Protein AF-A0A328SH81-F1 (afdb_monomer_lite)

Sequence (117 aa):
MVDYDKILNQLEDNKRLREKVVKDGVDKLNRKLRSDMYTVDNIVANSGLGYKYHDLIDHKDKMNSDLKRNVNKSFHQVDVELYKLNNKLENESRMINYRYENKKENLLNQIKYKCQQ

pLDDT: mean 86.11, std 10.29, range [50.25, 97.56]

Structure (mmCIF, N/CA/C/O backbone):
data_AF-A0A328SH81-F1
#
_entry.id   AF-A0A328SH81-F1
#
loop_
_atom_site.group_PDB
_atom_site.id
_atom_site.type_symbol
_atom_site.label_atom_id
_atom_site.label_alt_id
_atom_site.label_comp_id
_atom_site.label_asym_id
_atom_site.label_entity_id
_atom_site.label_seq_id
_atom_site.pdbx_PDB_ins_code
_atom_site.Cartn_x
_atom_site.Cartn_y
_atom_site.Cartn_z
_atom_site.occupancy
_atom_site.B_iso_or_equiv
_atom_site.auth_seq_id
_atom_site.auth_comp_id
_atom_site.auth_asym_id
_atom_site.auth_atom_id
_atom_site.pdbx_PDB_model_num
ATOM 1 N N . MET A 1 1 ? 51.365 14.162 -81.202 1.00 56.41 1 MET A N 1
ATOM 2 C CA . MET A 1 1 ? 52.274 13.587 -80.192 1.00 56.41 1 MET A CA 1
ATOM 3 C C . MET A 1 1 ? 51.501 13.570 -78.886 1.00 56.41 1 MET A C 1
ATOM 5 O O . MET A 1 1 ? 50.979 14.614 -78.518 1.00 56.41 1 MET A O 1
ATOM 9 N N . VAL A 1 2 ? 51.282 12.399 -78.288 1.00 59.91 2 VAL A N 1
ATOM 10 C CA . VAL A 1 2 ? 50.589 12.309 -76.994 1.00 59.91 2 VAL A CA 1
ATOM 11 C C . VAL A 1 2 ? 51.544 12.840 -75.931 1.00 59.91 2 VAL A C 1
ATOM 13 O O . VAL A 1 2 ? 52.698 12.425 -75.891 1.00 59.91 2 VAL A O 1
ATOM 16 N N . ASP A 1 3 ? 51.079 13.790 -75.126 1.00 77.12 3 ASP A N 1
ATOM 17 C CA . ASP A 1 3 ? 51.856 14.373 -74.036 1.00 77.12 3 ASP A CA 1
ATOM 18 C C . ASP A 1 3 ? 51.797 13.430 -72.826 1.00 77.12 3 ASP A C 1
ATOM 20 O O . ASP A 1 3 ? 50.893 13.493 -71.986 1.00 77.12 3 ASP A O 1
ATOM 24 N N . TYR A 1 4 ? 52.714 12.463 -72.826 1.00 78.06 4 TYR A N 1
ATOM 25 C CA . TYR A 1 4 ? 52.793 11.405 -71.822 1.00 78.06 4 TYR A CA 1
ATOM 26 C C . TYR A 1 4 ? 53.039 11.955 -70.412 1.00 78.06 4 TYR A C 1
ATOM 28 O O . TYR A 1 4 ? 52.498 11.400 -69.457 1.00 78.06 4 TYR A O 1
ATOM 36 N N . ASP A 1 5 ? 53.754 13.074 -70.281 1.00 79.06 5 ASP A N 1
ATOM 37 C CA . ASP A 1 5 ? 54.028 13.709 -68.988 1.00 79.06 5 ASP A CA 1
ATOM 38 C C . ASP A 1 5 ? 52.751 14.288 -68.373 1.00 79.06 5 ASP A C 1
ATOM 40 O O . ASP A 1 5 ? 52.503 14.167 -67.170 1.00 79.06 5 ASP A O 1
ATOM 44 N N . LYS A 1 6 ? 51.868 14.852 -69.202 1.00 82.19 6 LYS A N 1
ATOM 45 C CA . LYS A 1 6 ? 50.556 15.329 -68.751 1.00 82.19 6 LYS A CA 1
ATOM 46 C C . LYS A 1 6 ? 49.656 14.188 -68.275 1.00 82.19 6 LYS A C 1
ATOM 48 O O . LYS A 1 6 ? 48.964 14.340 -67.269 1.00 82.19 6 LYS A O 1
ATOM 53 N N . ILE A 1 7 ? 49.674 13.049 -68.969 1.00 81.62 7 ILE A N 1
ATOM 54 C CA . ILE A 1 7 ? 48.901 11.857 -68.584 1.00 81.62 7 ILE A CA 1
ATOM 55 C C . ILE A 1 7 ? 49.442 11.259 -67.280 1.00 81.62 7 ILE A C 1
ATOM 57 O O . ILE A 1 7 ? 48.658 10.886 -66.406 1.00 81.62 7 ILE A O 1
ATOM 61 N N . LEU A 1 8 ? 50.766 11.203 -67.125 1.00 84.19 8 LEU A N 1
ATOM 62 C CA . LEU A 1 8 ? 51.412 10.678 -65.925 1.00 84.19 8 LEU A CA 1
ATOM 63 C C . LEU A 1 8 ? 51.083 11.532 -64.691 1.00 84.19 8 LEU A C 1
ATOM 65 O O . LEU A 1 8 ? 50.636 10.995 -63.678 1.00 84.19 8 LEU A O 1
ATOM 69 N N . ASN A 1 9 ? 51.185 12.858 -64.811 1.00 84.25 9 ASN A N 1
ATOM 70 C CA . ASN A 1 9 ? 50.824 13.787 -63.736 1.00 84.25 9 ASN A CA 1
ATOM 71 C C . ASN A 1 9 ? 49.341 13.666 -63.340 1.00 84.25 9 ASN A C 1
ATOM 73 O O . ASN A 1 9 ? 49.012 13.617 -62.157 1.00 84.25 9 ASN A O 1
ATOM 77 N N . GLN A 1 10 ? 48.436 13.520 -64.314 1.00 84.94 10 GLN A N 1
ATOM 78 C CA . GLN A 1 10 ? 47.012 13.299 -64.037 1.00 84.94 10 GLN A CA 1
ATOM 79 C C . GLN A 1 10 ? 46.740 11.976 -63.307 1.00 84.94 10 GLN A C 1
ATOM 81 O O . GLN A 1 10 ? 45.845 11.908 -62.462 1.00 84.94 10 GLN A O 1
ATOM 86 N N . LEU A 1 11 ? 47.479 10.912 -63.625 1.00 85.50 11 LEU A N 1
ATOM 87 C CA . LEU A 1 11 ? 47.367 9.624 -62.939 1.00 85.50 11 LEU A CA 1
ATOM 88 C C . LEU A 1 11 ? 47.861 9.706 -61.490 1.00 85.50 11 LEU A C 1
ATOM 90 O O . LEU A 1 11 ? 47.202 9.171 -60.593 1.00 85.50 11 LEU A O 1
ATOM 94 N N . GLU A 1 12 ? 48.974 10.397 -61.244 1.00 88.38 12 GLU A N 1
ATOM 95 C CA . GLU A 1 12 ? 49.500 10.602 -59.890 1.00 88.38 12 GLU A CA 1
ATOM 96 C C . GLU A 1 12 ? 48.569 11.455 -59.027 1.00 88.38 12 GLU A C 1
ATOM 98 O O . GLU A 1 12 ? 48.276 11.085 -57.885 1.00 88.38 12 GLU A O 1
ATOM 103 N N . ASP A 1 13 ? 48.040 12.546 -59.579 1.00 89.38 13 ASP A N 1
ATOM 104 C CA . ASP A 1 13 ? 47.102 13.413 -58.872 1.00 89.38 13 ASP A CA 1
ATOM 105 C C . ASP A 1 13 ? 45.805 12.676 -58.537 1.00 89.38 13 ASP A C 1
ATOM 107 O O . ASP A 1 13 ? 45.341 12.734 -57.397 1.00 89.38 13 ASP A O 1
ATOM 111 N N . ASN A 1 14 ? 45.261 11.895 -59.476 1.00 88.19 14 ASN A N 1
ATOM 112 C CA . ASN A 1 14 ? 44.083 11.064 -59.223 1.00 88.19 14 ASN A CA 1
ATOM 113 C C . ASN A 1 14 ? 44.336 10.012 -58.138 1.00 88.19 14 ASN A C 1
ATOM 115 O O . ASN A 1 14 ? 43.466 9.768 -57.295 1.00 88.19 14 ASN A O 1
ATOM 119 N N . LYS A 1 15 ? 45.526 9.402 -58.118 1.00 91.00 15 LYS A N 1
ATOM 120 C CA . LYS A 1 15 ? 45.907 8.442 -57.078 1.00 91.00 15 LYS A CA 1
ATOM 121 C C . LYS A 1 15 ? 45.955 9.111 -55.703 1.00 91.00 15 LYS A C 1
ATOM 123 O O . LYS A 1 15 ? 45.337 8.604 -54.767 1.00 91.00 15 LYS A O 1
ATOM 128 N N . ARG A 1 16 ? 46.595 10.280 -55.598 1.00 90.50 16 ARG A N 1
ATOM 129 C CA . ARG A 1 16 ? 46.657 11.072 -54.356 1.00 90.50 16 ARG A CA 1
ATOM 130 C C . ARG A 1 16 ? 45.274 11.515 -53.886 1.00 90.50 16 ARG A C 1
ATOM 132 O O . ARG A 1 16 ? 44.973 11.432 -52.695 1.00 90.50 16 ARG A O 1
ATOM 139 N N . LEU A 1 17 ? 44.412 11.949 -54.807 1.00 90.25 17 LEU A N 1
ATOM 140 C CA . LEU A 1 17 ? 43.040 12.353 -54.492 1.00 90.25 17 LEU A CA 1
ATOM 141 C C . LEU A 1 17 ? 42.242 11.174 -53.930 1.00 90.25 17 LEU A C 1
ATOM 143 O O . LEU A 1 17 ? 41.567 11.308 -52.910 1.00 90.25 17 LEU A O 1
ATOM 147 N N . ARG A 1 18 ? 42.371 9.999 -54.554 1.00 88.38 18 ARG A N 1
ATOM 148 C CA . ARG A 1 18 ? 41.707 8.773 -54.108 1.00 88.38 18 ARG A CA 1
ATOM 149 C C . ARG A 1 18 ? 42.190 8.336 -52.727 1.00 88.38 18 ARG A C 1
ATOM 151 O O . ARG A 1 18 ? 41.363 8.025 -51.876 1.00 88.38 18 ARG A O 1
ATOM 158 N N . GLU A 1 19 ? 43.498 8.352 -52.483 1.00 91.56 19 GLU A N 1
ATOM 159 C CA . GLU A 1 19 ? 44.077 8.025 -51.173 1.00 91.56 19 GLU A CA 1
ATOM 160 C C . GLU A 1 19 ? 43.585 8.980 -50.079 1.00 91.56 19 GLU A C 1
ATOM 162 O O . GLU A 1 19 ? 43.206 8.533 -48.995 1.00 91.56 19 GLU A O 1
ATOM 167 N N . LYS A 1 20 ? 43.504 10.283 -50.375 1.00 92.75 20 LYS A N 1
ATOM 168 C CA . LYS A 1 20 ? 42.981 11.286 -49.441 1.00 92.75 20 LYS A CA 1
ATOM 169 C C . LYS A 1 20 ? 41.506 11.050 -49.111 1.00 92.75 20 LYS A C 1
ATOM 171 O O . LYS A 1 20 ? 41.141 11.044 -47.940 1.00 92.75 20 LYS A O 1
ATOM 176 N N . VAL A 1 21 ? 40.675 10.784 -50.120 1.00 93.00 21 VAL A N 1
ATOM 177 C CA . VAL A 1 21 ? 39.243 10.492 -49.931 1.00 93.00 21 VAL A CA 1
ATOM 178 C C . VAL A 1 21 ? 39.036 9.222 -49.104 1.00 93.00 21 VAL A C 1
ATOM 180 O O . VAL A 1 21 ? 38.182 9.199 -48.217 1.00 93.00 21 VAL A O 1
ATOM 183 N N . VAL A 1 22 ? 39.829 8.175 -49.352 1.00 90.44 22 VAL A N 1
ATOM 184 C CA . VAL A 1 22 ? 39.771 6.933 -48.567 1.00 90.44 22 VAL A CA 1
ATOM 185 C C . VAL A 1 22 ? 40.166 7.196 -47.116 1.00 90.44 22 VAL A C 1
ATOM 187 O O . VAL A 1 22 ? 39.447 6.776 -46.211 1.00 90.44 22 VAL A O 1
ATOM 190 N N . LYS A 1 23 ? 41.257 7.930 -46.882 1.00 92.56 23 LYS A N 1
ATOM 191 C CA . LYS A 1 23 ? 41.720 8.270 -45.533 1.00 92.56 23 LYS A CA 1
ATOM 192 C C . LYS A 1 23 ? 40.677 9.077 -44.758 1.00 92.56 23 LYS A C 1
ATOM 194 O O . LYS A 1 23 ? 40.325 8.700 -43.643 1.00 92.56 23 LYS A O 1
ATOM 199 N N . ASP A 1 24 ? 40.103 10.105 -45.380 1.00 93.31 24 ASP A N 1
ATOM 200 C CA . ASP A 1 24 ? 39.044 10.917 -44.774 1.00 93.31 24 ASP A CA 1
ATOM 201 C C . ASP A 1 24 ? 37.782 10.085 -44.477 1.00 93.31 24 ASP A C 1
ATOM 203 O O . ASP A 1 24 ? 37.104 10.301 -43.467 1.00 93.31 24 ASP A O 1
ATOM 207 N N . GLY A 1 25 ? 37.461 9.115 -45.339 1.00 88.19 25 GLY A N 1
ATOM 208 C CA . GLY A 1 25 ? 36.368 8.166 -45.130 1.00 88.19 25 GLY A CA 1
ATOM 209 C C . GLY A 1 25 ? 36.601 7.252 -43.926 1.00 88.19 25 GLY A C 1
ATOM 210 O O . GLY A 1 25 ? 35.712 7.108 -43.082 1.00 88.19 25 GLY A O 1
ATOM 211 N N . VAL A 1 26 ? 37.805 6.685 -43.811 1.00 86.31 26 VAL A N 1
ATOM 212 C CA . VAL A 1 26 ? 38.211 5.820 -42.691 1.00 86.31 26 VAL A CA 1
ATOM 213 C C . VAL A 1 26 ? 38.219 6.596 -41.374 1.00 86.31 26 VAL A C 1
ATOM 215 O O . VAL A 1 26 ? 37.670 6.124 -40.379 1.00 86.31 26 VAL A O 1
ATOM 218 N N . ASP A 1 27 ? 38.749 7.818 -41.364 1.00 85.44 27 ASP A N 1
ATOM 219 C CA . ASP A 1 27 ? 38.799 8.650 -40.159 1.00 85.44 27 ASP A CA 1
ATOM 220 C C . ASP A 1 27 ? 37.399 9.064 -39.687 1.00 85.44 27 ASP A C 1
ATOM 222 O O . ASP A 1 27 ? 37.114 9.055 -38.485 1.00 85.44 27 ASP A O 1
ATOM 226 N N . LYS A 1 28 ? 36.479 9.365 -40.613 1.00 84.56 28 LYS A N 1
ATOM 227 C CA . LYS A 1 28 ? 35.070 9.629 -40.280 1.00 84.56 28 LYS A CA 1
ATOM 228 C C . LYS A 1 28 ? 34.374 8.399 -39.699 1.00 84.56 28 LYS A C 1
ATOM 230 O O . LYS A 1 28 ? 33.621 8.539 -38.735 1.00 84.56 28 LYS A O 1
ATOM 235 N N . LEU A 1 29 ? 34.621 7.213 -40.255 1.00 80.12 29 LEU A N 1
ATOM 236 C CA . LEU A 1 29 ? 34.090 5.950 -39.733 1.00 80.12 29 LEU A CA 1
ATOM 237 C C . LEU A 1 29 ? 34.616 5.661 -38.326 1.00 80.12 29 LEU A C 1
ATOM 239 O O . LEU A 1 29 ? 33.826 5.402 -37.423 1.00 80.12 29 LEU A O 1
ATOM 243 N N . ASN A 1 30 ? 35.922 5.806 -38.112 1.00 79.00 30 ASN A N 1
ATOM 244 C CA . ASN A 1 30 ? 36.545 5.599 -36.807 1.00 79.00 30 ASN A CA 1
ATOM 245 C C . ASN A 1 30 ? 36.023 6.577 -35.749 1.00 79.00 30 ASN A C 1
ATOM 247 O O . ASN A 1 30 ? 35.776 6.175 -34.614 1.00 79.00 30 ASN A O 1
ATOM 251 N N . ARG A 1 31 ? 35.799 7.848 -36.106 1.00 79.81 31 ARG A N 1
ATOM 252 C CA . ARG A 1 31 ? 35.182 8.825 -35.193 1.00 79.81 31 ARG A CA 1
ATOM 253 C C . ARG A 1 31 ? 33.740 8.466 -34.845 1.00 79.81 31 ARG A C 1
ATOM 255 O O . ARG A 1 31 ? 33.354 8.628 -33.695 1.00 79.81 31 ARG A O 1
ATOM 262 N N . LYS A 1 32 ? 32.958 7.957 -35.804 1.00 74.62 32 LYS A N 1
ATOM 263 C CA . LYS A 1 32 ? 31.591 7.478 -35.540 1.00 74.62 32 LYS A CA 1
ATOM 264 C C . LYS A 1 32 ? 31.587 6.247 -34.637 1.00 74.62 32 LYS A C 1
ATOM 266 O O . LYS A 1 32 ? 30.830 6.228 -33.679 1.00 74.62 32 LYS A O 1
ATOM 271 N N . LEU A 1 33 ? 32.457 5.272 -34.887 1.00 71.38 33 LEU A N 1
ATOM 272 C CA . LEU A 1 33 ? 32.572 4.063 -34.061 1.00 71.38 33 LEU A CA 1
ATOM 273 C C . LEU A 1 33 ? 33.040 4.361 -32.631 1.00 71.38 33 LEU A C 1
ATOM 275 O O . LEU A 1 33 ? 32.626 3.682 -31.702 1.00 71.38 33 LEU A O 1
ATOM 279 N N . ARG A 1 34 ? 33.877 5.389 -32.451 1.00 74.88 34 ARG A N 1
ATOM 280 C CA . ARG A 1 34 ? 34.293 5.886 -31.130 1.00 74.88 34 ARG A CA 1
ATOM 281 C C . ARG A 1 34 ? 33.271 6.805 -30.465 1.00 74.88 34 ARG A C 1
ATOM 283 O O . 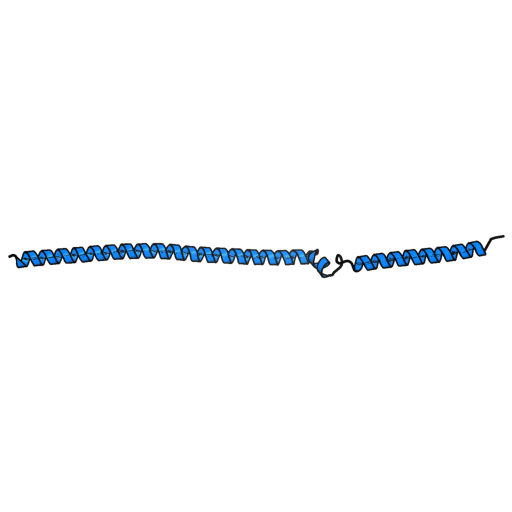ARG A 1 34 ? 33.506 7.216 -29.336 1.00 74.88 34 ARG A O 1
ATOM 290 N N . SER A 1 35 ? 32.196 7.180 -31.155 1.00 72.69 35 SER A N 1
ATOM 291 C CA . SER A 1 35 ? 31.139 7.966 -30.525 1.00 72.69 35 SER A CA 1
ATOM 292 C C . SER A 1 35 ? 30.354 7.082 -29.564 1.00 72.69 35 SER A C 1
ATOM 294 O O . SER A 1 35 ? 30.085 5.918 -29.871 1.00 72.69 35 SER A O 1
ATOM 296 N N . ASP A 1 36 ? 29.952 7.656 -28.431 1.00 61.72 36 ASP A N 1
ATOM 297 C CA . ASP A 1 36 ? 29.251 6.945 -27.358 1.00 61.72 36 ASP A CA 1
ATOM 298 C C . ASP A 1 36 ? 27.999 6.206 -27.845 1.00 61.72 36 ASP A C 1
ATOM 300 O O . ASP A 1 36 ? 27.579 5.231 -27.242 1.00 61.72 36 ASP A O 1
ATOM 304 N N . MET A 1 37 ? 27.424 6.603 -28.981 1.00 65.75 37 MET A N 1
ATOM 305 C CA . MET A 1 37 ? 26.268 5.954 -29.602 1.00 65.75 37 MET A CA 1
ATOM 306 C C . MET A 1 37 ? 26.482 4.462 -29.935 1.00 65.75 37 MET A C 1
ATOM 308 O O . MET A 1 3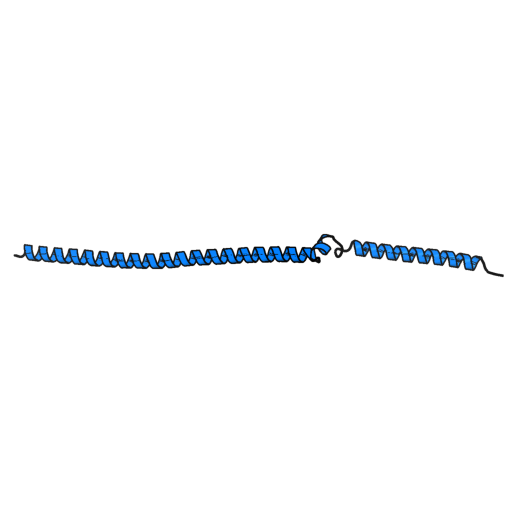7 ? 25.511 3.712 -29.970 1.00 65.75 37 MET A O 1
ATOM 312 N N . TYR A 1 38 ? 27.724 4.027 -30.178 1.00 65.69 38 TYR A N 1
ATOM 313 C CA . TYR A 1 38 ? 28.056 2.635 -30.527 1.00 65.69 38 TYR A CA 1
ATOM 314 C C . TYR A 1 38 ? 28.750 1.877 -29.391 1.00 65.69 38 TYR A C 1
ATOM 316 O O . TYR A 1 38 ? 29.284 0.788 -29.614 1.00 65.69 38 TYR A O 1
ATOM 324 N N . THR A 1 39 ? 28.767 2.427 -28.176 1.00 74.12 39 THR A N 1
ATOM 325 C CA . THR A 1 39 ? 29.253 1.673 -27.019 1.00 74.12 39 THR A CA 1
ATOM 326 C C . THR A 1 39 ? 28.307 0.515 -26.731 1.00 74.12 39 THR A C 1
ATOM 328 O O . THR A 1 39 ? 27.096 0.601 -26.946 1.00 74.12 39 THR A O 1
ATOM 331 N N . VAL A 1 40 ? 28.869 -0.593 -26.248 1.00 68.38 40 VAL A N 1
ATOM 332 C CA . VAL A 1 40 ? 28.100 -1.800 -25.917 1.00 68.38 40 VAL A CA 1
ATOM 333 C C . VAL A 1 40 ? 26.974 -1.466 -24.937 1.00 68.38 40 VAL A C 1
ATOM 335 O O . VAL A 1 40 ? 25.852 -1.916 -25.141 1.00 68.38 40 VAL A O 1
ATOM 338 N N . ASP A 1 41 ? 27.236 -0.603 -23.955 1.00 67.94 41 ASP A N 1
ATOM 339 C CA . ASP A 1 41 ? 26.242 -0.177 -22.967 1.00 67.94 41 ASP A CA 1
ATOM 340 C C . ASP A 1 41 ? 25.061 0.568 -23.605 1.00 67.94 41 ASP A C 1
ATOM 342 O O . ASP A 1 41 ? 23.909 0.252 -23.311 1.00 67.94 41 ASP A O 1
ATOM 346 N N . ASN A 1 42 ? 25.311 1.491 -24.543 1.00 70.50 42 ASN A N 1
ATOM 347 C CA . ASN A 1 42 ? 24.237 2.200 -25.247 1.00 70.50 42 ASN A CA 1
ATOM 348 C C . ASN A 1 42 ? 23.484 1.301 -26.229 1.00 70.50 42 ASN A C 1
ATOM 350 O O . ASN A 1 42 ? 22.275 1.458 -26.405 1.00 70.50 42 ASN A O 1
ATOM 354 N N . ILE A 1 43 ? 24.161 0.341 -26.859 1.00 73.00 43 ILE A N 1
ATOM 355 C CA . ILE A 1 43 ? 23.503 -0.652 -27.712 1.00 73.00 43 ILE A CA 1
ATOM 356 C C . ILE A 1 43 ? 22.591 -1.541 -26.864 1.00 73.00 43 ILE A C 1
ATOM 358 O O . ILE A 1 43 ? 21.451 -1.779 -27.250 1.00 73.00 43 ILE A O 1
ATOM 362 N N . VAL A 1 44 ? 23.054 -1.995 -25.697 1.00 73.88 44 VAL A N 1
ATOM 363 C CA . VAL A 1 44 ? 22.264 -2.822 -24.777 1.00 73.88 44 VAL A CA 1
ATOM 364 C C . VAL A 1 44 ? 21.084 -2.032 -24.217 1.00 73.88 44 VAL A C 1
ATOM 366 O O . VAL A 1 44 ? 19.963 -2.540 -24.273 1.00 73.88 44 VAL A O 1
ATOM 369 N N . ALA A 1 45 ? 21.293 -0.788 -23.780 1.00 72.31 45 ALA A N 1
ATOM 370 C CA . ALA A 1 45 ? 20.234 0.089 -23.281 1.00 72.31 45 ALA A CA 1
ATOM 371 C C . ALA A 1 45 ? 19.135 0.342 -24.328 1.00 72.31 45 ALA A C 1
ATOM 373 O O . ALA A 1 45 ? 17.954 0.298 -23.998 1.00 72.31 45 ALA A O 1
ATOM 374 N N . ASN A 1 46 ? 19.510 0.528 -25.599 1.00 74.00 46 ASN A N 1
ATOM 375 C CA . ASN A 1 46 ? 18.568 0.748 -26.704 1.00 74.00 46 ASN A CA 1
ATOM 376 C C . ASN A 1 46 ? 18.071 -0.550 -27.370 1.00 74.00 46 ASN A C 1
ATOM 378 O O . ASN A 1 46 ? 17.326 -0.506 -28.350 1.00 74.00 46 ASN A O 1
ATOM 382 N N . SER A 1 47 ? 18.491 -1.718 -26.879 1.00 79.06 47 SER A N 1
ATOM 383 C CA . SER A 1 47 ? 18.058 -3.013 -27.406 1.00 79.06 47 SER A CA 1
ATOM 384 C C . SER A 1 47 ? 16.806 -3.526 -26.696 1.00 79.06 47 SER A C 1
ATOM 386 O O . SER A 1 47 ? 16.482 -3.126 -25.579 1.00 79.06 47 SER A O 1
ATOM 388 N N . GLY A 1 48 ? 16.150 -4.528 -27.290 1.00 77.81 48 GLY A N 1
ATOM 389 C CA . GLY A 1 48 ? 15.059 -5.263 -26.638 1.00 77.81 48 GLY A CA 1
ATOM 390 C C . GLY A 1 48 ? 15.437 -5.898 -25.288 1.00 77.81 48 GLY A C 1
ATOM 391 O O . GLY A 1 48 ? 14.552 -6.163 -24.479 1.00 77.81 48 GLY A O 1
ATOM 392 N N . LEU A 1 49 ? 16.730 -6.130 -25.022 1.00 78.62 49 LEU A N 1
ATOM 393 C CA . LEU A 1 49 ? 17.224 -6.592 -23.719 1.00 78.62 49 LEU A CA 1
ATOM 394 C C . LEU A 1 49 ? 17.231 -5.468 -22.677 1.00 78.62 49 LEU A C 1
ATOM 396 O O . LEU A 1 49 ? 16.834 -5.717 -21.542 1.00 78.62 49 LEU A O 1
ATOM 400 N N . GLY A 1 50 ? 17.620 -4.251 -23.066 1.00 77.75 50 GLY A N 1
ATOM 401 C CA . GLY A 1 50 ? 17.5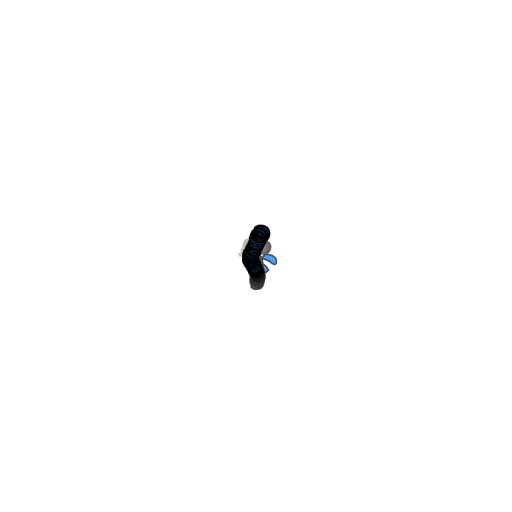68 -3.066 -22.206 1.00 77.75 50 GLY A CA 1
ATOM 402 C C . GLY A 1 50 ? 16.144 -2.769 -21.752 1.00 77.75 50 GLY A C 1
ATOM 403 O O . GLY A 1 50 ? 15.896 -2.646 -20.556 1.00 77.75 50 GLY A O 1
ATOM 404 N N . TYR A 1 51 ? 15.184 -2.789 -22.683 1.00 79.44 51 TYR A N 1
ATOM 405 C CA . TYR A 1 51 ? 13.762 -2.635 -22.354 1.00 79.44 51 TYR A CA 1
ATOM 406 C C . TYR A 1 51 ? 13.267 -3.700 -21.374 1.00 79.44 51 TYR A C 1
ATOM 408 O O . TYR A 1 51 ? 12.709 -3.359 -20.338 1.00 79.44 51 TYR A O 1
ATOM 416 N N . LYS A 1 52 ? 13.552 -4.984 -21.632 1.00 78.75 52 LYS A N 1
ATOM 417 C CA . LYS A 1 52 ? 13.172 -6.064 -20.706 1.00 78.75 52 LYS A CA 1
ATOM 418 C C . LYS A 1 52 ? 13.805 -5.906 -19.325 1.00 78.75 52 LYS A C 1
ATOM 420 O O . LYS A 1 52 ? 13.180 -6.250 -18.327 1.00 78.75 52 LYS A O 1
ATOM 425 N N . TYR A 1 53 ? 15.045 -5.430 -19.259 1.00 77.56 53 TYR A N 1
ATOM 426 C CA . TYR A 1 53 ? 15.725 -5.195 -17.991 1.00 77.56 53 TYR A CA 1
ATOM 427 C C . TYR A 1 53 ? 15.072 -4.052 -17.203 1.00 77.56 53 TYR A C 1
ATOM 429 O O . TYR A 1 53 ? 14.812 -4.211 -16.011 1.00 77.56 53 TYR A O 1
ATOM 437 N N . HIS A 1 54 ? 14.743 -2.941 -17.869 1.00 78.62 54 HIS A N 1
ATOM 438 C CA . HIS A 1 54 ? 13.995 -1.840 -17.260 1.00 78.62 54 HIS A CA 1
ATOM 439 C C . HIS A 1 54 ? 12.606 -2.280 -16.795 1.00 78.62 54 HIS A C 1
ATOM 441 O O . HIS A 1 54 ? 12.259 -2.047 -15.640 1.00 78.62 54 HIS A O 1
ATOM 447 N N . ASP A 1 55 ? 11.875 -3.030 -17.623 1.00 82.12 55 ASP A N 1
ATOM 448 C CA . ASP A 1 55 ? 10.570 -3.577 -17.254 1.00 82.12 55 ASP A CA 1
ATOM 449 C C . ASP A 1 55 ? 10.663 -4.433 -15.984 1.00 82.12 55 ASP A C 1
ATOM 451 O O . ASP A 1 55 ? 9.826 -4.314 -15.091 1.00 82.12 55 ASP A O 1
ATOM 455 N N . LEU A 1 56 ? 11.681 -5.291 -15.864 1.00 82.06 56 LEU A N 1
ATOM 456 C CA . LEU A 1 56 ? 11.873 -6.126 -14.674 1.00 82.06 56 LEU A CA 1
ATOM 457 C C . LEU A 1 56 ? 12.135 -5.296 -13.410 1.00 82.06 56 LEU A C 1
ATOM 459 O O . LEU A 1 56 ? 11.630 -5.648 -12.340 1.00 82.06 56 LEU A O 1
ATOM 463 N N . ILE A 1 57 ? 12.901 -4.208 -13.519 1.00 82.50 57 ILE A N 1
ATOM 464 C CA . ILE A 1 57 ? 13.137 -3.281 -12.405 1.00 82.50 57 ILE A CA 1
ATOM 465 C C . ILE A 1 57 ? 11.828 -2.601 -12.003 1.00 82.50 57 ILE A C 1
ATOM 467 O O . ILE A 1 57 ? 11.458 -2.653 -10.830 1.00 82.50 57 ILE A O 1
ATOM 471 N N . ASP A 1 58 ? 11.083 -2.067 -12.968 1.00 84.06 58 ASP A N 1
ATOM 472 C CA . ASP A 1 58 ? 9.818 -1.377 -12.712 1.00 84.06 58 ASP A CA 1
ATOM 473 C C . ASP A 1 58 ? 8.789 -2.309 -12.056 1.00 84.06 58 ASP A C 1
ATOM 475 O O . ASP A 1 58 ? 8.106 -1.937 -11.096 1.00 84.06 58 ASP A O 1
ATOM 479 N N . HIS A 1 59 ? 8.710 -3.562 -12.514 1.00 85.38 59 HIS A N 1
ATOM 480 C CA . HIS A 1 59 ? 7.842 -4.573 -11.908 1.00 85.38 59 HIS A CA 1
ATOM 481 C C . HIS A 1 59 ? 8.255 -4.894 -10.470 1.00 85.38 59 HIS A C 1
ATOM 483 O O . HIS A 1 59 ? 7.392 -4.993 -9.593 1.00 85.38 59 HIS A O 1
ATOM 489 N N . LYS A 1 60 ? 9.559 -5.027 -10.201 1.00 89.31 60 LYS A N 1
ATOM 490 C CA . LYS A 1 60 ? 10.078 -5.254 -8.847 1.00 89.31 60 LYS A CA 1
ATOM 491 C C . LYS A 1 60 ? 9.750 -4.082 -7.920 1.00 89.31 60 LYS A C 1
ATOM 493 O O . LYS A 1 60 ? 9.309 -4.301 -6.790 1.00 89.31 60 LYS A O 1
ATOM 498 N N . ASP A 1 61 ? 9.931 -2.851 -8.382 1.00 85.69 61 ASP A N 1
ATOM 499 C CA . ASP A 1 61 ? 9.665 -1.653 -7.583 1.00 85.69 61 ASP A CA 1
ATOM 500 C C . ASP A 1 61 ? 8.171 -1.473 -7.306 1.00 85.69 61 ASP A C 1
ATOM 502 O O . ASP A 1 61 ? 7.774 -1.138 -6.181 1.00 85.69 61 ASP A O 1
ATOM 506 N N . LYS A 1 62 ? 7.323 -1.805 -8.283 1.00 88.44 62 LYS A N 1
ATOM 507 C CA . LYS A 1 62 ? 5.873 -1.864 -8.099 1.00 88.44 62 LYS A CA 1
ATOM 508 C C . LYS A 1 62 ? 5.475 -2.922 -7.070 1.00 88.44 62 LYS A C 1
ATOM 510 O O . LYS A 1 62 ? 4.750 -2.599 -6.130 1.00 88.44 62 LYS A O 1
ATOM 515 N N . MET A 1 63 ? 6.006 -4.144 -7.176 1.00 87.88 63 MET A N 1
ATOM 516 C CA . MET A 1 63 ? 5.764 -5.211 -6.195 1.00 87.88 63 MET A CA 1
ATOM 517 C C . MET A 1 63 ? 6.173 -4.793 -4.779 1.00 87.88 63 MET A C 1
ATOM 519 O O . MET A 1 63 ? 5.414 -4.991 -3.830 1.00 87.88 63 MET A O 1
ATOM 523 N N . ASN A 1 64 ? 7.347 -4.178 -4.627 1.00 90.94 64 ASN A N 1
ATOM 524 C CA . ASN A 1 64 ? 7.815 -3.669 -3.339 1.00 90.94 64 ASN A CA 1
ATOM 525 C C . ASN A 1 64 ? 6.883 -2.591 -2.774 1.00 90.94 64 ASN A C 1
ATOM 527 O O . ASN A 1 64 ? 6.612 -2.569 -1.571 1.00 90.94 64 ASN A O 1
ATOM 531 N N . SER A 1 65 ? 6.389 -1.699 -3.629 1.00 89.56 65 SER A N 1
ATOM 532 C CA . SER A 1 65 ? 5.473 -0.630 -3.229 1.00 89.56 65 SER A CA 1
ATOM 533 C C . SER A 1 65 ? 4.121 -1.184 -2.778 1.00 89.56 65 SER A C 1
ATOM 535 O O . SER A 1 65 ? 3.606 -0.776 -1.734 1.00 89.56 65 SER A O 1
ATOM 537 N N . ASP A 1 66 ? 3.581 -2.164 -3.503 1.00 91.62 66 ASP A N 1
ATOM 538 C CA . ASP A 1 66 ? 2.331 -2.839 -3.149 1.00 91.62 66 ASP A CA 1
ATOM 539 C C . ASP A 1 66 ? 2.462 -3.632 -1.841 1.00 91.62 66 ASP A C 1
ATOM 541 O O . ASP A 1 66 ? 1.583 -3.550 -0.979 1.00 91.62 66 ASP A O 1
ATOM 545 N N . LEU A 1 67 ? 3.588 -4.324 -1.633 1.00 92.25 67 LEU A N 1
ATOM 546 C CA . LEU A 1 67 ? 3.890 -5.006 -0.372 1.00 92.25 67 LEU A CA 1
ATOM 547 C C . LEU A 1 67 ? 3.928 -4.025 0.802 1.00 92.25 67 LEU A C 1
ATOM 549 O O . LEU A 1 67 ? 3.226 -4.237 1.790 1.00 92.25 67 LEU A O 1
ATOM 553 N N . LYS A 1 68 ? 4.674 -2.917 0.685 1.00 90.56 68 LYS A N 1
ATOM 554 C CA . LYS A 1 68 ? 4.721 -1.873 1.726 1.00 90.56 68 LYS A CA 1
ATOM 555 C C . LYS A 1 68 ? 3.333 -1.311 2.022 1.00 90.56 68 LYS A C 1
ATOM 557 O O . LYS A 1 68 ? 2.962 -1.145 3.182 1.00 90.56 68 LYS A O 1
ATOM 562 N N . ARG A 1 69 ? 2.539 -1.048 0.981 1.00 92.75 69 ARG A N 1
ATOM 563 C CA . ARG A 1 69 ? 1.172 -0.540 1.127 1.00 92.75 69 ARG A CA 1
ATOM 564 C C . ARG A 1 69 ? 0.275 -1.530 1.866 1.00 92.75 69 ARG A C 1
ATOM 566 O O . ARG A 1 69 ? -0.491 -1.110 2.730 1.00 92.75 69 ARG A O 1
ATOM 573 N N . ASN A 1 70 ? 0.353 -2.815 1.533 1.00 93.12 70 ASN A N 1
ATOM 574 C CA . ASN A 1 70 ? -0.451 -3.851 2.176 1.00 93.12 70 ASN A CA 1
ATOM 575 C C . ASN A 1 70 ? -0.058 -4.036 3.641 1.00 93.12 70 ASN A C 1
ATOM 577 O O . ASN A 1 70 ? -0.935 -4.058 4.497 1.00 93.12 70 ASN A O 1
ATOM 581 N N . VAL A 1 71 ? 1.241 -4.065 3.939 1.00 92.31 71 VAL A N 1
ATOM 582 C CA . VAL A 1 71 ? 1.751 -4.135 5.314 1.00 92.31 71 VAL A CA 1
ATOM 583 C C . VAL A 1 71 ? 1.241 -2.957 6.148 1.00 92.31 71 VAL A C 1
ATOM 585 O O . VAL A 1 71 ? 0.683 -3.164 7.223 1.00 92.31 71 VAL A O 1
ATOM 588 N N . ASN A 1 72 ? 1.335 -1.732 5.627 1.00 90.06 72 ASN A N 1
ATOM 589 C CA . ASN A 1 72 ? 0.843 -0.544 6.327 1.00 90.06 72 ASN A CA 1
ATOM 590 C C . ASN A 1 72 ? -0.674 -0.582 6.557 1.00 90.06 72 ASN A C 1
ATOM 592 O O . ASN A 1 72 ? -1.142 -0.192 7.624 1.00 90.06 72 ASN A O 1
ATOM 596 N N . LYS A 1 73 ? -1.453 -1.065 5.579 1.00 93.81 73 LYS A N 1
ATOM 597 C CA . LYS A 1 73 ? -2.902 -1.254 5.746 1.00 93.81 73 LYS A CA 1
ATOM 598 C C . LYS A 1 73 ? -3.212 -2.258 6.852 1.00 93.81 73 LYS A C 1
ATOM 600 O O . LYS A 1 73 ? -4.087 -1.979 7.665 1.00 93.81 73 LYS A O 1
ATOM 605 N N . SER A 1 74 ? -2.503 -3.386 6.891 1.00 93.38 74 SER A N 1
ATOM 606 C CA . SER A 1 74 ? -2.691 -4.403 7.926 1.00 93.38 74 SER A CA 1
ATOM 607 C C . SER A 1 74 ? -2.355 -3.859 9.312 1.00 93.38 74 SER A C 1
ATOM 609 O O . SER A 1 74 ? -3.157 -4.017 10.226 1.00 93.38 74 SER A O 1
ATOM 611 N N . PHE A 1 75 ? -1.230 -3.154 9.472 1.00 93.19 75 PHE A N 1
ATOM 612 C CA . PHE A 1 75 ? -0.895 -2.515 10.750 1.00 93.19 75 PHE A CA 1
ATOM 613 C C . PHE A 1 75 ? -1.949 -1.496 11.178 1.00 93.19 75 PHE A C 1
ATOM 615 O O . PHE A 1 75 ? -2.403 -1.526 12.316 1.00 93.19 75 PHE A O 1
ATOM 622 N N . HIS A 1 76 ? -2.424 -0.667 10.249 1.00 92.75 76 HIS A N 1
ATOM 623 C CA . HIS A 1 76 ? -3.481 0.287 10.555 1.00 92.75 76 HIS A CA 1
ATOM 624 C C . HIS A 1 76 ? -4.791 -0.394 10.985 1.00 92.75 76 HIS A C 1
ATOM 626 O O . HIS A 1 76 ? -5.466 0.081 11.894 1.00 92.75 76 HIS A O 1
ATOM 632 N N . GLN A 1 77 ? -5.160 -1.517 10.361 1.00 94.62 77 GLN A N 1
ATOM 633 C CA . GLN A 1 77 ? -6.324 -2.303 10.783 1.00 94.62 77 GLN A CA 1
ATOM 634 C C . GLN A 1 77 ? -6.153 -2.844 12.204 1.00 94.62 77 GLN A C 1
ATOM 636 O O . GLN A 1 77 ? -7.080 -2.721 13.004 1.00 94.62 77 GLN A O 1
ATOM 641 N N . VAL A 1 78 ? -4.966 -3.364 12.531 1.00 95.38 78 VAL A N 1
ATOM 642 C CA . VAL A 1 78 ? -4.630 -3.814 13.888 1.00 95.38 78 VAL A CA 1
ATOM 643 C C . VAL A 1 78 ? -4.770 -2.667 14.890 1.00 95.38 78 VAL A C 1
ATOM 645 O O . VAL A 1 78 ? -5.436 -2.837 15.908 1.00 95.38 78 VAL A O 1
ATOM 648 N N . ASP A 1 79 ? -4.240 -1.480 14.589 1.00 93.69 79 ASP A N 1
ATOM 649 C CA . ASP A 1 79 ? -4.354 -0.309 15.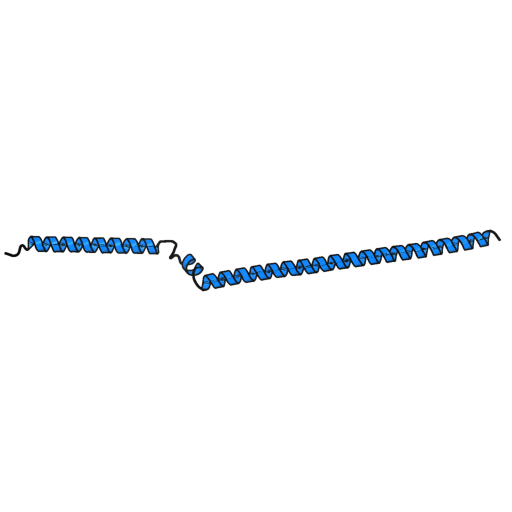471 1.00 93.69 79 ASP A CA 1
ATOM 650 C C . ASP A 1 79 ? -5.816 0.085 15.725 1.00 93.69 79 ASP A C 1
ATOM 652 O O . ASP A 1 79 ? -6.215 0.374 16.856 1.00 93.69 79 ASP A O 1
ATOM 656 N N . VAL A 1 80 ? -6.649 0.061 14.680 1.00 95.81 80 VAL A N 1
ATOM 657 C CA . VAL A 1 80 ? -8.084 0.359 14.791 1.00 95.81 80 VAL A CA 1
ATOM 658 C C . VAL A 1 80 ? -8.804 -0.679 15.655 1.00 95.81 80 VAL A C 1
ATOM 660 O O . VAL A 1 80 ? -9.677 -0.321 16.451 1.00 95.81 80 VAL A O 1
ATOM 663 N N . GLU A 1 81 ? -8.473 -1.960 15.512 1.00 95.81 81 GLU A N 1
ATOM 664 C CA . GLU A 1 81 ? -9.048 -3.027 16.335 1.00 95.81 81 GLU A CA 1
ATOM 665 C C . GLU A 1 81 ? -8.612 -2.922 17.797 1.00 95.81 81 GLU A C 1
ATOM 667 O O . GLU A 1 81 ? -9.458 -3.018 18.689 1.00 95.81 81 GLU A O 1
ATOM 672 N N . LEU A 1 82 ? -7.334 -2.631 18.049 1.00 95.88 82 LEU A N 1
ATOM 673 C CA . LEU A 1 82 ? -6.808 -2.378 19.391 1.00 95.88 82 LEU A CA 1
ATOM 674 C C . LEU A 1 82 ? -7.509 -1.189 20.050 1.00 95.88 82 LEU A C 1
ATOM 676 O O . LEU A 1 82 ? -7.922 -1.281 21.206 1.00 95.88 82 LEU A O 1
ATOM 680 N N . TYR A 1 83 ? -7.724 -0.102 19.309 1.00 96.06 83 TYR A N 1
ATOM 681 C CA . TYR A 1 83 ? -8.459 1.060 19.804 1.00 96.06 83 TYR A CA 1
ATOM 682 C C . TYR A 1 83 ? -9.906 0.709 20.187 1.00 96.06 83 TYR A C 1
ATOM 684 O O . TYR A 1 83 ? -10.374 1.061 21.273 1.00 96.06 83 TYR A O 1
ATOM 692 N N . LYS A 1 84 ? -10.616 -0.037 19.330 1.00 97.50 84 LYS A N 1
ATOM 693 C CA . LYS A 1 84 ? -11.983 -0.506 19.618 1.00 97.50 84 LYS A CA 1
ATOM 694 C C . LYS A 1 84 ? -12.028 -1.402 20.854 1.00 97.50 84 LYS A C 1
ATOM 696 O O . LYS A 1 84 ? -12.929 -1.248 21.681 1.00 97.50 84 LYS A O 1
ATOM 701 N N . LEU A 1 85 ? -11.072 -2.321 20.983 1.00 97.00 85 LEU A N 1
ATOM 702 C CA . LEU A 1 85 ? -10.972 -3.215 22.132 1.00 97.00 85 LEU A CA 1
ATOM 703 C C . LEU A 1 85 ? -10.723 -2.428 23.422 1.00 97.00 85 LEU A C 1
ATOM 705 O O . LEU A 1 85 ? -11.401 -2.673 24.418 1.00 97.00 85 LEU A O 1
ATOM 709 N N . ASN A 1 86 ? -9.819 -1.449 23.388 1.00 96.69 86 ASN A N 1
ATOM 710 C CA . ASN A 1 86 ? -9.508 -0.612 24.542 1.00 96.69 86 ASN A CA 1
ATOM 711 C C . ASN A 1 86 ? -10.740 0.167 25.029 1.00 96.69 86 ASN A C 1
ATOM 713 O O . ASN A 1 86 ? -11.072 0.129 26.211 1.00 96.69 86 ASN A O 1
ATOM 717 N N . ASN A 1 87 ? -11.492 0.775 24.107 1.00 96.44 87 ASN A N 1
ATOM 718 C CA . ASN A 1 87 ? -12.739 1.468 24.442 1.00 96.44 87 ASN A CA 1
ATOM 719 C C . ASN A 1 87 ? -13.783 0.526 25.063 1.00 96.44 87 ASN A C 1
ATOM 721 O O . ASN A 1 87 ? -14.522 0.912 25.971 1.00 96.44 87 ASN A O 1
ATOM 725 N N . LYS A 1 88 ? -13.866 -0.720 24.580 1.00 97.56 88 LYS A N 1
ATOM 726 C CA . LYS A 1 88 ? -14.774 -1.722 25.144 1.00 97.56 88 LYS A CA 1
ATOM 727 C C . LYS A 1 88 ? -14.370 -2.095 26.573 1.00 97.56 88 LYS A C 1
ATOM 729 O O . LYS A 1 88 ? -15.230 -2.090 27.451 1.00 97.56 88 LYS A O 1
ATOM 734 N N . LEU A 1 89 ? -13.083 -2.352 26.806 1.00 96.19 89 LEU A N 1
ATOM 735 C CA . LEU A 1 89 ? -12.545 -2.657 28.135 1.00 96.19 89 LEU A CA 1
ATOM 736 C C . LEU A 1 89 ? -12.777 -1.510 29.120 1.00 96.19 89 LEU A C 1
ATOM 738 O O . LEU A 1 89 ? -13.174 -1.745 30.260 1.00 96.19 89 LEU A O 1
ATOM 742 N N . GLU A 1 90 ? -12.585 -0.268 28.682 1.00 96.00 90 GLU A N 1
ATOM 743 C CA . GLU A 1 90 ? -12.824 0.901 29.524 1.00 96.00 90 GLU A CA 1
ATOM 744 C C . GLU A 1 90 ? -14.298 1.004 29.941 1.00 96.00 90 GLU A C 1
ATOM 746 O O . GLU A 1 90 ? -14.606 1.204 31.118 1.00 96.00 90 GLU A O 1
ATOM 751 N N . ASN A 1 91 ? -15.223 0.798 29.001 1.00 96.75 91 ASN A N 1
ATOM 752 C CA . ASN A 1 91 ? -16.654 0.797 29.295 1.00 96.75 91 ASN A CA 1
ATOM 753 C C . ASN A 1 91 ? -17.050 -0.338 30.250 1.00 96.75 91 ASN A C 1
ATOM 755 O O . ASN A 1 91 ? -17.807 -0.109 31.195 1.00 96.75 91 ASN A O 1
ATOM 759 N N . GLU A 1 92 ? -16.529 -1.548 30.041 1.00 97.00 92 GLU A N 1
ATOM 760 C CA . GLU A 1 92 ? -16.775 -2.683 30.938 1.00 97.00 92 GLU A CA 1
ATOM 761 C C . GLU A 1 92 ? -16.236 -2.410 32.347 1.00 97.00 92 GLU A C 1
ATOM 763 O O . GLU A 1 92 ? -16.949 -2.624 33.330 1.00 97.00 92 GLU A O 1
ATOM 768 N N . SER A 1 93 ? -15.032 -1.847 32.455 1.00 96.25 93 SER A N 1
ATOM 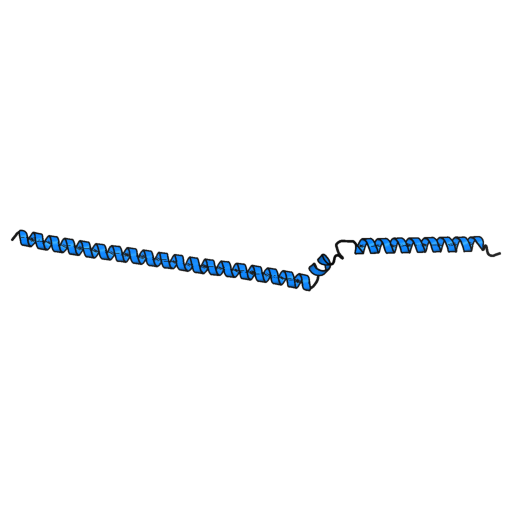769 C CA . SER A 1 93 ? -14.424 -1.451 33.728 1.00 96.25 93 SER A CA 1
ATOM 770 C C . SER A 1 93 ? -15.277 -0.421 34.477 1.00 96.25 93 SER A C 1
ATOM 772 O O . SER A 1 93 ? -15.589 -0.599 35.659 1.00 96.25 93 SER A O 1
ATOM 774 N N . ARG A 1 94 ? -15.765 0.614 33.780 1.00 95.62 94 ARG A N 1
ATOM 775 C CA . ARG A 1 94 ? -16.683 1.611 34.361 1.00 95.62 94 ARG A CA 1
ATOM 776 C C . ARG A 1 94 ? -17.970 0.968 34.875 1.00 95.62 94 ARG A C 1
ATOM 778 O O . ARG A 1 94 ? -18.416 1.291 35.976 1.00 95.62 94 ARG A O 1
ATOM 785 N N . MET A 1 95 ? -18.546 0.034 34.119 1.00 96.56 95 MET A N 1
ATOM 786 C CA . MET A 1 95 ? -19.759 -0.679 34.528 1.00 96.56 95 MET A CA 1
ATOM 787 C C . MET A 1 95 ? -19.532 -1.576 35.748 1.00 96.56 95 MET A C 1
ATOM 789 O O . MET A 1 95 ? -20.407 -1.663 36.612 1.00 96.56 95 MET A O 1
ATOM 793 N N . ILE A 1 96 ? -18.373 -2.228 35.841 1.00 96.25 96 ILE A N 1
ATOM 794 C CA . ILE A 1 96 ? -17.989 -3.021 37.013 1.00 96.25 96 ILE A CA 1
ATOM 795 C C . ILE A 1 96 ? -17.875 -2.118 38.242 1.00 96.25 96 ILE A C 1
ATOM 797 O O . ILE A 1 96 ? -18.498 -2.415 39.262 1.00 96.25 96 ILE A O 1
ATOM 801 N N . ASN A 1 97 ? -17.167 -0.991 38.131 1.00 96.69 97 ASN A N 1
ATOM 802 C CA . ASN A 1 97 ? -17.023 -0.033 39.228 1.00 96.69 97 ASN A CA 1
ATOM 803 C C . ASN A 1 97 ? -18.373 0.516 39.692 1.00 96.69 97 ASN A C 1
ATOM 805 O O . ASN A 1 97 ? -18.649 0.539 40.889 1.00 96.69 97 ASN A O 1
ATOM 809 N N . TYR A 1 98 ? -19.247 0.882 38.756 1.00 96.75 98 TYR A N 1
ATOM 810 C CA . TYR A 1 98 ? -20.594 1.340 39.081 1.00 96.75 98 TYR A CA 1
ATOM 811 C C . TYR A 1 98 ? -21.385 0.288 39.874 1.00 96.75 98 TYR A C 1
ATOM 813 O O . TYR A 1 98 ? -21.982 0.590 40.907 1.00 96.75 98 TYR A O 1
ATOM 821 N N . ARG A 1 99 ? -21.360 -0.976 39.428 1.00 97.12 99 ARG A N 1
ATOM 822 C CA . ARG A 1 99 ? -22.036 -2.080 40.131 1.00 97.12 99 ARG A CA 1
ATOM 823 C C . ARG A 1 99 ? -21.441 -2.329 41.515 1.00 97.12 99 ARG A C 1
ATOM 825 O O . ARG A 1 99 ? -22.191 -2.622 42.446 1.00 97.12 99 ARG A O 1
ATOM 832 N N . TYR A 1 100 ? -20.121 -2.229 41.643 1.00 97.38 100 TYR A N 1
ATOM 833 C CA . TYR A 1 100 ? -19.417 -2.388 42.909 1.00 97.38 100 TYR A CA 1
ATOM 834 C C . TYR A 1 100 ? -19.813 -1.302 43.915 1.00 97.38 100 TYR A C 1
ATOM 836 O O . TYR A 1 100 ? -20.267 -1.640 45.010 1.00 97.38 100 TYR A O 1
ATOM 844 N N . GLU A 1 101 ? -19.727 -0.024 43.535 1.00 96.94 101 GLU A N 1
ATOM 845 C CA . GLU A 1 101 ? -20.082 1.089 44.425 1.00 96.94 101 GLU A CA 1
ATOM 846 C C . GLU A 1 101 ? -21.564 1.049 44.811 1.00 96.94 101 GLU A C 1
ATOM 848 O O . GLU A 1 101 ? -21.885 1.169 45.990 1.00 96.94 101 GLU A O 1
ATOM 853 N N . ASN A 1 102 ? -22.469 0.741 43.875 1.00 97.12 102 ASN A N 1
ATOM 854 C CA . ASN A 1 102 ? -23.884 0.551 44.206 1.00 97.12 102 ASN A CA 1
ATOM 855 C C . ASN A 1 102 ? -24.102 -0.568 45.234 1.00 97.12 102 ASN A C 1
ATOM 857 O O . ASN A 1 102 ? -24.898 -0.425 46.162 1.00 97.12 102 ASN A O 1
ATOM 861 N N . LYS A 1 103 ? -23.417 -1.709 45.081 1.00 96.88 103 LYS A N 1
ATOM 862 C CA . LYS A 1 103 ? -23.550 -2.832 46.019 1.00 96.88 103 LYS A CA 1
ATOM 863 C C . LYS A 1 103 ? -23.003 -2.473 47.400 1.00 96.88 103 LYS A C 1
ATOM 865 O O . LYS A 1 103 ? -23.619 -2.826 48.404 1.00 96.88 103 LYS A O 1
ATOM 870 N N . LYS A 1 104 ? -21.874 -1.767 47.443 1.00 96.81 104 LYS A N 1
ATOM 871 C CA . LYS A 1 104 ? -21.262 -1.251 48.670 1.00 96.81 104 LYS A CA 1
ATOM 872 C C . LYS A 1 104 ? -22.193 -0.275 49.390 1.00 96.81 104 LYS A C 1
ATOM 874 O O . LYS A 1 104 ? -22.425 -0.454 50.582 1.00 96.81 104 LYS A O 1
ATOM 879 N N . GLU A 1 105 ? -22.773 0.686 48.675 1.00 96.25 105 GLU A N 1
ATOM 880 C CA . GLU A 1 105 ? -23.706 1.670 49.237 1.00 96.25 105 GLU A CA 1
ATOM 881 C C . GLU A 1 105 ? -24.968 0.993 49.792 1.00 96.25 105 GLU A C 1
ATOM 883 O O . GLU A 1 105 ? -25.387 1.257 50.919 1.00 96.25 105 GLU A O 1
ATOM 888 N N . ASN A 1 106 ? -25.531 0.034 49.051 1.00 95.94 106 ASN A N 1
ATOM 889 C CA . ASN A 1 106 ? -26.688 -0.740 49.504 1.00 95.94 106 ASN A CA 1
ATOM 890 C C . ASN A 1 106 ? -26.401 -1.518 50.797 1.00 95.94 106 ASN A C 1
ATOM 892 O O . ASN A 1 106 ? -27.230 -1.522 51.707 1.00 95.94 106 ASN A O 1
ATOM 896 N N . LEU A 1 107 ? -25.230 -2.155 50.900 1.00 95.19 107 LEU A N 1
ATOM 897 C CA . LEU A 1 107 ? -24.807 -2.855 52.117 1.00 95.19 107 LEU A CA 1
ATOM 898 C C . LEU A 1 107 ? -24.622 -1.888 53.292 1.00 95.19 107 LEU A C 1
ATOM 900 O O . LEU A 1 107 ? -25.098 -2.164 54.392 1.00 95.19 107 LEU A O 1
ATOM 904 N N . LEU A 1 108 ? -23.979 -0.742 53.059 1.00 94.62 108 LEU A N 1
ATOM 905 C CA . LEU A 1 108 ? -23.807 0.315 54.059 1.00 94.62 108 LEU A CA 1
ATOM 906 C C . LEU A 1 108 ? -25.150 0.804 54.600 1.00 94.62 108 LEU A C 1
ATOM 908 O O . LEU A 1 108 ? -25.317 0.924 55.814 1.00 94.62 108 LEU A O 1
ATOM 912 N N . ASN A 1 109 ? -26.120 1.033 53.717 1.00 93.50 109 ASN A N 1
ATOM 913 C CA . ASN A 1 109 ? -27.460 1.451 54.109 1.00 93.50 109 ASN A CA 1
ATOM 914 C C . ASN A 1 109 ? -28.164 0.371 54.935 1.00 93.50 109 ASN A C 1
ATOM 916 O O . ASN A 1 109 ? -28.698 0.676 55.998 1.00 93.50 109 ASN A O 1
ATOM 920 N N . GLN A 1 110 ? -28.095 -0.899 54.525 1.00 93.12 110 GLN A N 1
ATOM 921 C CA . GLN A 1 110 ? -28.655 -2.006 55.308 1.00 93.12 110 GLN A CA 1
ATOM 922 C C . GLN A 1 110 ? -28.044 -2.108 56.712 1.00 93.12 110 GLN A C 1
ATOM 924 O O . GLN A 1 110 ? -28.773 -2.336 57.675 1.00 93.12 110 GLN A O 1
ATOM 929 N N . ILE A 1 111 ? -26.726 -1.927 56.841 1.00 92.50 111 ILE A N 1
ATOM 930 C CA . ILE A 1 111 ? -26.041 -1.935 58.141 1.00 92.50 111 ILE A CA 1
ATOM 931 C C . ILE A 1 111 ? -26.504 -0.753 58.997 1.00 92.50 111 ILE A C 1
ATOM 933 O O . ILE A 1 111 ? -26.877 -0.960 60.148 1.00 92.50 111 ILE A O 1
ATOM 937 N N . LYS A 1 112 ? -26.551 0.465 58.438 1.00 90.44 112 LYS A N 1
ATOM 938 C CA . LYS A 1 112 ? -27.035 1.656 59.157 1.00 90.44 112 LYS A CA 1
ATOM 939 C C . LYS A 1 112 ? -28.443 1.454 59.710 1.00 90.44 112 LYS A C 1
ATOM 941 O O . LYS A 1 112 ? -28.656 1.706 60.889 1.00 90.44 112 LYS A O 1
ATOM 946 N N . TYR A 1 113 ? -29.370 0.950 58.893 1.00 83.31 113 TYR A N 1
ATOM 947 C CA . TYR A 1 113 ? -30.742 0.681 59.332 1.00 83.31 113 TYR A CA 1
ATOM 948 C C . TYR A 1 113 ? -30.811 -0.372 60.444 1.00 83.31 113 TYR A C 1
ATOM 950 O O . TYR A 1 113 ? -31.579 -0.206 61.385 1.00 83.31 113 TYR A O 1
ATOM 958 N N . LYS A 1 114 ? -29.991 -1.430 60.376 1.00 81.81 114 LYS A N 1
ATOM 959 C CA . LYS A 1 114 ? -29.936 -2.463 61.424 1.00 81.81 114 LYS A CA 1
ATOM 960 C C . LYS A 1 114 ? -29.303 -1.986 62.729 1.00 81.81 114 LYS A C 1
ATOM 962 O O . LYS A 1 114 ? -29.635 -2.523 63.771 1.00 81.81 114 LYS A O 1
ATOM 967 N N . CYS A 1 115 ? -28.391 -1.020 62.679 1.00 74.06 115 CYS A N 1
ATOM 968 C CA . CYS A 1 115 ? -27.781 -0.430 63.872 1.00 74.06 115 CYS A CA 1
ATOM 969 C C . CYS A 1 115 ? -28.643 0.671 64.516 1.00 74.06 115 CYS A C 1
ATOM 971 O O . CYS A 1 115 ? -28.275 1.177 65.572 1.00 74.06 115 CYS A O 1
ATOM 973 N N . GLN A 1 116 ? -29.737 1.079 63.865 1.00 66.38 116 GLN A N 1
ATOM 974 C CA . GLN A 1 116 ? -30.682 2.091 64.353 1.00 66.38 116 GLN A CA 1
ATOM 975 C C . GLN A 1 116 ? -31.993 1.488 64.898 1.00 66.38 116 GLN A C 1
ATOM 977 O O . GLN A 1 116 ? -32.843 2.244 65.367 1.00 66.38 116 GLN A O 1
ATOM 982 N N . GLN A 1 117 ? -32.156 0.161 64.827 1.00 50.25 117 GLN A N 1
ATOM 983 C CA . GLN A 1 117 ? -33.190 -0.616 65.527 1.00 50.25 117 GLN A CA 1
ATOM 984 C C . GLN A 1 117 ? -32.616 -1.198 66.816 1.00 50.25 117 GLN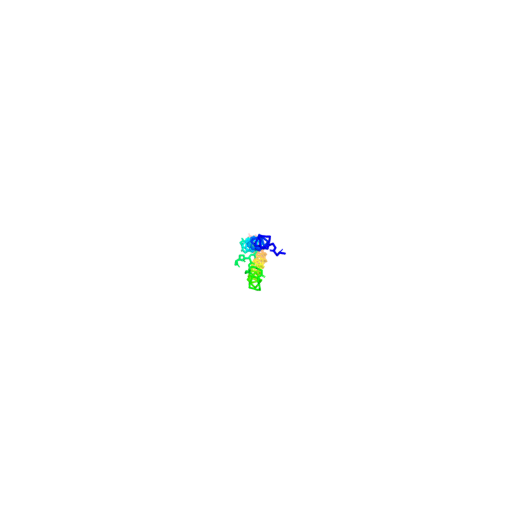 A C 1
ATOM 986 O O . GLN A 1 117 ? -33.389 -1.289 67.792 1.00 50.25 117 GLN A O 1
#

Radius of gyration: 47.92 Å; chains: 1; bounding box: 87×22×146 Å

Foldseek 3Di:
DDPVVVVVVVVVVVVVVVVVVVVVVVVVVVVVCPPPCNDPVNCCCPDPNVVVVVVVVVVVVVVVVVVVVVVVVVVVVVVVVVVVVVVVVVVVVVVVVVVVVVVVVVVVVVVVVVVVD

Secondary structure (DSSP, 8-state):
---HHHHHHHHHHHHHHHHHHHHHHHHHHHHHHTSGGGSHHHHHHTSHHHHHHHHHHHHHHHHHHHHHHHHHHHHHHHHHHHHHHHHHHHHHHHHHHHHHHHHHHHHHHHHHHHH--